Protein AF-A0A0D0BM46-F1 (afdb_monomer_lite)

InterPro domains:
  IPR040521 Kyakuja-Dileera-Zisupton transposase [PF18758] (2-58)

Structure (mmCIF, N/CA/C/O backbone):
data_AF-A0A0D0BM46-F1
#
_entry.id   AF-A0A0D0BM46-F1
#
loop_
_atom_site.group_PDB
_atom_site.id
_atom_site.type_symbol
_atom_site.label_atom_id
_atom_site.label_alt_id
_atom_site.label_comp_id
_atom_site.label_asym_id
_atom_site.label_entity_id
_atom_site.label_seq_id
_atom_site.pdbx_PDB_ins_code
_atom_site.Cartn_x
_atom_site.Cartn_y
_atom_site.Cartn_z
_atom_site.occupancy
_atom_site.B_iso_or_equiv
_atom_site.auth_seq_id
_atom_site.auth_comp_id
_atom_site.auth_asym_id
_atom_site.auth_atom_id
_atom_site.pdbx_PDB_model_num
ATOM 1 N N . MET A 1 1 ? 1.279 4.194 -10.636 1.00 89.06 1 MET A N 1
ATOM 2 C CA . MET A 1 1 ? 0.472 3.177 -9.926 1.00 89.06 1 MET A CA 1
ATOM 3 C C . MET A 1 1 ? -0.696 3.870 -9.245 1.00 89.06 1 MET A C 1
ATOM 5 O O . MET A 1 1 ? -0.637 5.080 -9.063 1.00 89.06 1 MET A O 1
ATOM 9 N N . SER A 1 2 ? -1.750 3.146 -8.886 1.00 91.88 2 SER A N 1
ATOM 10 C CA . SER A 1 2 ? -2.913 3.717 -8.202 1.00 91.88 2 SER A CA 1
ATOM 11 C C . SER A 1 2 ? -3.379 2.823 -7.060 1.00 91.88 2 SER A C 1
ATOM 13 O O . SER A 1 2 ? -3.405 1.603 -7.211 1.00 91.88 2 SER A O 1
ATOM 15 N N . LEU A 1 3 ? -3.799 3.441 -5.957 1.00 92.50 3 LEU A N 1
ATOM 16 C CA . LEU A 1 3 ? -4.550 2.794 -4.888 1.00 92.50 3 LEU A CA 1
ATOM 17 C C . LEU A 1 3 ? -6.042 2.963 -5.188 1.00 92.50 3 LEU A C 1
ATOM 19 O O . LEU A 1 3 ? -6.523 4.089 -5.328 1.00 92.50 3 LEU A O 1
ATOM 23 N N . LEU A 1 4 ? -6.766 1.854 -5.302 1.00 94.44 4 LEU A N 1
ATOM 24 C CA . LEU A 1 4 ? -8.193 1.846 -5.614 1.00 94.44 4 LEU A CA 1
ATOM 25 C C . LEU A 1 4 ? -9.001 1.441 -4.384 1.00 94.44 4 LEU A C 1
ATOM 27 O O . LEU A 1 4 ? -8.568 0.609 -3.587 1.00 94.44 4 LEU A O 1
ATOM 31 N N . CYS A 1 5 ? -10.205 1.986 -4.254 1.00 91.81 5 CYS A N 1
ATOM 32 C CA . CYS A 1 5 ? -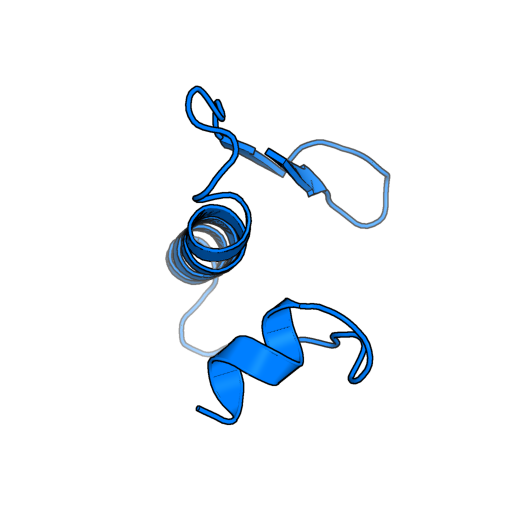11.179 1.461 -3.312 1.00 91.81 5 CYS A CA 1
ATOM 33 C C . CYS A 1 5 ? -11.834 0.187 -3.870 1.00 91.81 5 CYS A C 1
ATOM 35 O O . CYS A 1 5 ? -11.690 -0.173 -5.040 1.00 91.81 5 CYS A O 1
ATOM 37 N N . ARG A 1 6 ? -12.647 -0.468 -3.039 1.00 90.62 6 ARG A N 1
ATOM 38 C CA . ARG A 1 6 ? -13.356 -1.714 -3.392 1.00 90.62 6 ARG A CA 1
ATOM 39 C C . ARG A 1 6 ? -14.344 -1.554 -4.556 1.00 90.62 6 ARG A C 1
ATOM 41 O O . ARG A 1 6 ? -14.720 -2.542 -5.170 1.00 90.62 6 ARG A O 1
ATOM 48 N N . HIS A 1 7 ? -14.752 -0.322 -4.859 1.00 95.69 7 HIS A N 1
ATOM 49 C CA . HIS A 1 7 ? -15.648 0.020 -5.969 1.00 95.69 7 HIS A CA 1
ATOM 50 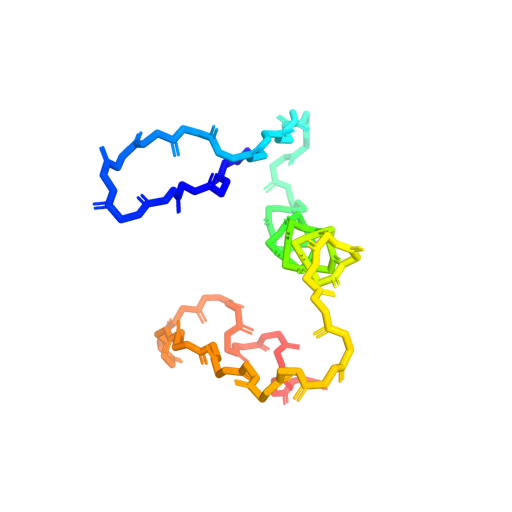C C . HIS A 1 7 ? -14.893 0.417 -7.252 1.00 95.69 7 HIS A C 1
ATOM 52 O O . HIS A 1 7 ? -15.505 0.919 -8.190 1.00 95.69 7 HIS A O 1
ATOM 58 N N . GLY A 1 8 ? -13.564 0.269 -7.283 1.00 91.94 8 GLY A N 1
ATOM 59 C CA . GLY A 1 8 ? -12.732 0.630 -8.435 1.00 91.94 8 GLY A CA 1
ATOM 60 C C . GLY A 1 8 ? -12.464 2.130 -8.588 1.00 91.94 8 GLY A C 1
ATOM 61 O O . GLY A 1 8 ? -11.858 2.535 -9.574 1.00 91.94 8 GLY A O 1
ATOM 62 N N . GLN A 1 9 ? -12.881 2.961 -7.627 1.00 95.19 9 GLN A N 1
ATOM 63 C CA . GLN A 1 9 ? -12.561 4.390 -7.636 1.00 95.19 9 GLN A CA 1
ATOM 64 C C . GLN A 1 9 ? -11.122 4.616 -7.176 1.00 95.19 9 GLN A C 1
ATOM 66 O O . GLN A 1 9 ? -10.666 3.988 -6.217 1.00 95.19 9 GLN A O 1
ATOM 71 N N . VAL A 1 10 ? -10.420 5.530 -7.843 1.00 95.12 10 VAL A N 1
ATOM 72 C CA . VAL A 1 10 ? -9.054 5.913 -7.476 1.00 95.12 10 VAL A CA 1
ATOM 73 C C . VAL A 1 10 ? -9.085 6.724 -6.186 1.00 95.12 10 VAL A C 1
ATOM 75 O O . VAL A 1 10 ? -9.758 7.747 -6.113 1.00 95.12 10 VAL A O 1
ATOM 78 N N . LEU A 1 11 ? -8.348 6.263 -5.178 1.00 93.81 11 LEU A N 1
ATOM 79 C CA . LEU A 1 11 ? -8.115 6.997 -3.933 1.00 93.81 11 LEU A CA 1
ATOM 80 C C . LEU A 1 11 ? -6.846 7.841 -4.045 1.00 93.81 11 LEU A C 1
ATOM 82 O O . LEU A 1 11 ? -6.862 9.034 -3.770 1.00 93.81 11 LEU A O 1
ATOM 86 N N . PHE A 1 12 ? -5.762 7.219 -4.511 1.00 94.75 12 PHE A N 1
ATOM 87 C CA . PHE A 1 12 ? -4.472 7.872 -4.701 1.00 94.75 12 PHE A CA 1
ATOM 88 C C . PHE A 1 12 ? -3.835 7.402 -6.000 1.00 94.75 12 PHE A C 1
ATOM 90 O O . PHE A 1 12 ? -3.981 6.244 -6.403 1.00 94.75 12 PHE A O 1
ATOM 97 N N . LEU A 1 13 ? -3.097 8.299 -6.645 1.00 93.12 13 LEU A N 1
ATOM 98 C CA . LEU A 1 13 ? -2.375 8.015 -7.873 1.00 93.12 13 LEU A CA 1
ATOM 99 C C . LEU A 1 13 ? -0.962 8.564 -7.761 1.00 93.12 13 LEU A C 1
ATOM 101 O O . LEU A 1 13 ? -0.751 9.686 -7.312 1.00 93.12 13 LEU A O 1
ATOM 105 N N . VAL A 1 14 ? -0.002 7.764 -8.203 1.00 89.06 14 VAL A N 1
ATOM 106 C CA . VAL A 1 14 ? 1.395 8.167 -8.290 1.00 89.06 14 VAL A CA 1
ATOM 107 C C . VAL A 1 14 ? 1.889 7.982 -9.710 1.00 89.06 14 VAL A C 1
ATOM 109 O O . VAL A 1 14 ? 1.710 6.920 -10.324 1.00 89.06 14 VAL A O 1
ATOM 112 N N . ASN A 1 15 ? 2.491 9.042 -10.238 1.00 87.31 15 ASN A N 1
ATOM 113 C CA . ASN A 1 15 ? 3.113 9.006 -11.545 1.00 87.31 15 ASN A CA 1
ATOM 114 C C . ASN A 1 15 ? 4.424 8.222 -11.446 1.00 87.31 15 ASN A C 1
ATOM 116 O O . ASN A 1 15 ? 5.282 8.562 -10.637 1.00 87.31 15 ASN A O 1
ATOM 120 N N . MET A 1 16 ? 4.560 7.168 -12.247 1.00 84.62 16 MET A N 1
ATOM 121 C CA . MET A 1 16 ? 5.776 6.354 -12.284 1.00 84.62 16 MET A CA 1
ATOM 122 C C . MET A 1 16 ? 6.559 6.752 -13.524 1.00 84.62 16 MET A C 1
ATOM 124 O O . MET A 1 16 ? 6.162 6.419 -14.638 1.00 84.62 16 MET A O 1
ATOM 128 N N . THR A 1 17 ? 7.640 7.499 -13.333 1.00 80.00 17 THR A N 1
ATOM 129 C CA . THR A 1 17 ? 8.511 7.958 -14.424 1.00 80.00 17 THR A CA 1
ATOM 130 C C . THR A 1 17 ? 9.710 7.031 -14.639 1.00 80.00 17 THR A C 1
ATOM 132 O O . THR A 1 17 ? 10.310 7.045 -15.711 1.00 80.00 17 THR A O 1
ATOM 135 N N . THR A 1 18 ? 10.027 6.182 -13.657 1.00 76.75 18 THR A N 1
ATOM 136 C CA . THR A 1 18 ? 11.158 5.246 -13.647 1.00 76.75 18 THR A CA 1
ATOM 137 C C . THR A 1 18 ? 10.656 3.794 -13.500 1.00 76.75 18 THR A C 1
ATOM 139 O O . THR A 1 18 ? 9.914 3.480 -12.568 1.00 76.75 18 THR A O 1
ATOM 142 N N . PRO A 1 19 ? 11.048 2.853 -14.384 1.00 65.25 19 PRO A N 1
ATOM 143 C CA . PRO A 1 19 ? 10.570 1.462 -14.318 1.00 65.25 19 PRO A CA 1
ATOM 144 C C . PRO A 1 19 ? 11.040 0.672 -13.082 1.00 65.25 19 PRO A C 1
ATOM 146 O O . PRO A 1 19 ? 10.418 -0.322 -12.713 1.00 65.25 19 PRO A O 1
ATOM 149 N N . GLY A 1 20 ? 12.153 1.078 -12.459 1.00 68.06 20 GLY A N 1
ATOM 150 C CA . GLY A 1 20 ? 12.810 0.326 -11.380 1.00 68.06 20 GLY A CA 1
ATOM 151 C C . GLY A 1 20 ? 12.199 0.499 -9.985 1.00 68.06 20 GLY A C 1
ATOM 152 O O . GLY A 1 20 ? 12.480 -0.305 -9.103 1.00 68.06 20 GLY A O 1
ATOM 153 N N . GLU A 1 21 ? 11.351 1.509 -9.775 1.00 69.44 21 GLU A N 1
ATOM 154 C CA . GLU A 1 21 ? 10.906 1.938 -8.435 1.00 69.44 21 GLU A CA 1
ATOM 155 C C . GLU A 1 21 ? 9.451 1.567 -8.125 1.00 69.44 21 GLU A C 1
ATOM 157 O O . GLU A 1 21 ? 8.886 1.986 -7.116 1.00 69.44 21 GLU A O 1
ATOM 162 N N . CYS A 1 22 ? 8.826 0.734 -8.960 1.00 70.38 22 CYS A N 1
ATOM 163 C CA . CYS A 1 22 ? 7.408 0.385 -8.838 1.00 70.38 22 CYS A CA 1
ATOM 164 C C . CYS A 1 22 ? 7.007 -0.118 -7.437 1.00 70.38 22 CYS A C 1
ATOM 166 O O . CYS A 1 22 ? 5.888 0.129 -6.999 1.00 70.38 22 CYS A O 1
ATOM 168 N N . GLN A 1 23 ? 7.907 -0.794 -6.717 1.00 73.94 23 GLN A N 1
ATOM 169 C CA . GLN A 1 23 ? 7.634 -1.293 -5.365 1.00 73.94 23 GLN A CA 1
ATOM 170 C C . GLN A 1 23 ? 7.672 -0.199 -4.299 1.00 73.94 23 GLN A C 1
ATOM 172 O O . GLN A 1 23 ? 6.847 -0.224 -3.390 1.00 73.94 23 GLN A O 1
ATOM 177 N N . HIS A 1 24 ? 8.584 0.772 -4.418 1.00 81.94 24 HIS A N 1
ATOM 178 C CA . HIS A 1 24 ? 8.657 1.908 -3.498 1.00 81.94 24 HIS A CA 1
ATOM 179 C C . HIS A 1 24 ? 7.313 2.639 -3.469 1.00 81.94 24 HIS A C 1
ATOM 181 O O . HIS A 1 24 ? 6.726 2.856 -2.412 1.00 81.94 24 HIS A O 1
ATOM 187 N N . TYR A 1 25 ? 6.754 2.866 -4.656 1.00 86.88 25 TYR A N 1
ATOM 188 C CA . TYR A 1 25 ? 5.455 3.496 -4.818 1.00 86.88 25 TYR A CA 1
ATOM 189 C C . TYR A 1 25 ? 4.293 2.720 -4.177 1.00 86.8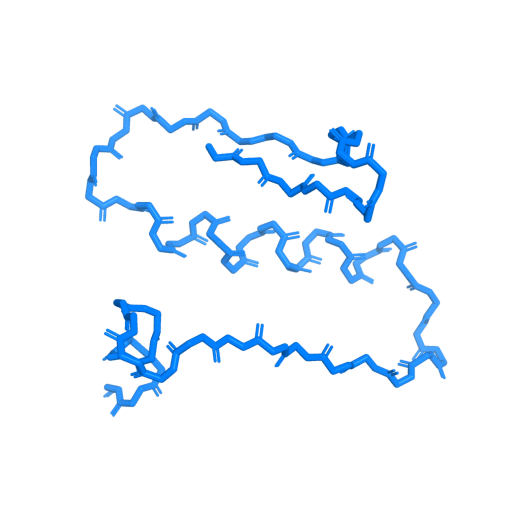8 25 TYR A C 1
ATOM 191 O O . TYR A 1 25 ? 3.274 3.331 -3.864 1.00 86.88 25 TYR A O 1
ATOM 199 N N . ALA A 1 26 ? 4.405 1.401 -3.968 1.00 86.12 26 ALA A N 1
ATOM 200 C CA . ALA A 1 26 ? 3.349 0.618 -3.316 1.00 86.12 26 ALA A CA 1
ATOM 201 C C . ALA A 1 26 ? 3.294 0.953 -1.828 1.00 86.12 26 ALA A C 1
ATOM 203 O O . ALA A 1 26 ? 2.221 1.249 -1.304 1.00 86.12 26 ALA A O 1
ATOM 204 N N . PHE A 1 27 ? 4.459 0.987 -1.181 1.00 88.00 27 PHE A N 1
ATOM 205 C CA . PHE A 1 27 ? 4.579 1.395 0.213 1.00 88.00 27 PHE A CA 1
ATOM 206 C C . PHE A 1 27 ? 4.215 2.867 0.402 1.00 88.00 27 PHE A C 1
ATOM 208 O O . PHE A 1 27 ? 3.438 3.166 1.300 1.00 88.00 27 PHE A O 1
ATOM 215 N N . SER A 1 28 ? 4.650 3.771 -0.484 1.00 90.31 28 SER A N 1
ATOM 216 C CA . SER A 1 28 ? 4.275 5.191 -0.391 1.00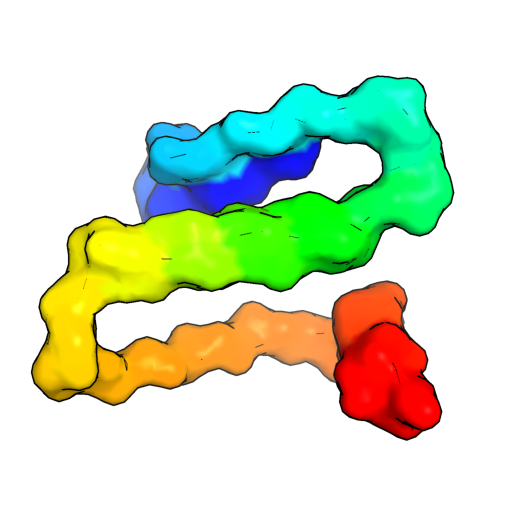 90.31 28 SER A CA 1
ATOM 217 C C . SER A 1 28 ? 2.760 5.410 -0.453 1.00 90.31 28 SER A C 1
ATOM 219 O O . SER A 1 28 ? 2.227 6.240 0.277 1.00 90.31 28 SER A O 1
ATOM 221 N N . LEU A 1 29 ? 2.041 4.659 -1.299 1.00 92.19 29 LEU A N 1
ATOM 222 C CA . LEU A 1 29 ? 0.576 4.743 -1.377 1.00 92.19 29 LEU A CA 1
ATOM 223 C C . LEU A 1 29 ? -0.111 4.190 -0.118 1.00 92.19 29 LEU A C 1
ATOM 225 O O . LEU A 1 29 ? -1.147 4.713 0.289 1.00 92.19 29 LEU A O 1
ATOM 229 N N . ILE A 1 30 ? 0.452 3.145 0.494 1.00 91.00 30 ILE A N 1
ATOM 230 C CA . ILE A 1 30 ? -0.035 2.584 1.762 1.00 91.00 30 ILE A CA 1
ATOM 231 C C . ILE A 1 30 ? 0.194 3.571 2.913 1.00 91.00 30 ILE A C 1
ATOM 233 O O . ILE A 1 30 ? -0.717 3.817 3.700 1.00 91.00 30 ILE A O 1
ATOM 237 N N . GLU A 1 31 ? 1.387 4.159 3.004 1.00 91.38 31 GLU A N 1
ATOM 238 C CA . GLU A 1 31 ? 1.698 5.173 4.013 1.00 91.38 31 GLU A CA 1
ATOM 239 C C . GLU A 1 31 ? 0.789 6.391 3.876 1.00 91.38 31 GLU A C 1
ATOM 241 O O . GLU A 1 31 ? 0.280 6.895 4.875 1.00 91.38 31 GLU A O 1
ATOM 246 N N . GLU A 1 32 ? 0.549 6.847 2.644 1.00 93.38 32 GLU A N 1
ATOM 247 C CA . GLU A 1 32 ? -0.367 7.954 2.403 1.00 93.38 32 GLU A CA 1
ATOM 248 C C . GLU A 1 32 ? -1.777 7.602 2.878 1.00 93.38 32 GLU A C 1
ATOM 250 O O . GLU A 1 32 ? -2.366 8.373 3.628 1.00 93.38 32 GLU A O 1
ATOM 255 N N . LEU A 1 33 ? -2.283 6.403 2.566 1.00 92.69 33 LEU A N 1
ATOM 256 C CA . LEU A 1 33 ? -3.573 5.935 3.077 1.00 92.69 33 LEU A CA 1
ATOM 257 C C . LEU A 1 33 ? -3.650 6.005 4.611 1.00 92.69 33 LEU A C 1
ATOM 259 O O . LEU A 1 33 ? -4.659 6.463 5.144 1.00 92.69 33 LEU A O 1
ATOM 263 N N . PHE A 1 34 ? -2.602 5.590 5.325 1.00 91.81 34 PHE A N 1
ATOM 264 C CA . PHE A 1 34 ? -2.588 5.612 6.790 1.00 91.81 34 PHE A CA 1
ATOM 265 C C . PHE A 1 34 ? -2.649 7.018 7.386 1.00 91.81 34 PHE A C 1
ATOM 267 O O . PHE A 1 34 ? -3.254 7.185 8.441 1.00 91.81 34 PHE A O 1
ATOM 274 N N . LYS A 1 35 ? -2.114 8.041 6.709 1.00 92.81 35 LYS A N 1
ATOM 275 C CA . LYS A 1 35 ? -2.238 9.439 7.166 1.00 92.81 35 LYS A CA 1
ATOM 276 C C . LYS A 1 35 ? -3.680 9.948 7.140 1.00 92.81 35 LYS A C 1
ATOM 278 O O . LYS A 1 35 ? -4.014 10.853 7.899 1.00 92.81 35 LYS A O 1
ATOM 283 N N . HIS A 1 36 ? -4.524 9.377 6.279 1.00 92.75 36 HIS A N 1
ATOM 284 C CA . HIS A 1 36 ? -5.936 9.756 6.130 1.00 92.75 36 HIS A CA 1
ATOM 285 C C . HIS A 1 36 ? -6.891 8.860 6.929 1.00 92.75 36 HIS A C 1
ATOM 287 O O . HIS A 1 36 ? -8.103 9.075 6.896 1.00 92.75 36 HIS A O 1
ATOM 293 N N . LEU A 1 37 ? -6.375 7.858 7.648 1.00 92.06 37 LEU A N 1
ATOM 294 C CA . LEU A 1 37 ? -7.173 6.976 8.496 1.00 92.06 37 LEU A CA 1
ATOM 295 C C . LEU A 1 37 ? -7.004 7.336 9.980 1.00 92.06 37 LEU A C 1
ATOM 297 O O . LEU A 1 37 ? -5.928 7.763 10.398 1.00 92.06 37 LEU A O 1
ATOM 301 N N . PRO A 1 38 ? -8.048 7.158 10.811 1.00 94.31 38 PRO A N 1
ATOM 302 C CA . PRO A 1 38 ? -7.930 7.371 12.247 1.00 94.31 38 PRO A CA 1
ATOM 303 C C . PRO A 1 38 ? -6.877 6.446 12.865 1.00 94.31 38 PRO A C 1
ATOM 305 O O . PRO A 1 38 ? -6.878 5.240 12.623 1.00 94.31 38 PRO A O 1
ATOM 308 N N . SER A 1 39 ? -6.034 6.990 13.741 1.00 89.31 39 SER A N 1
ATOM 309 C CA . SER A 1 39 ? -4.979 6.233 14.433 1.00 89.31 39 SER A CA 1
ATOM 310 C C . SER A 1 39 ? -5.505 5.142 15.373 1.00 89.31 39 SER A C 1
ATOM 312 O O . SER A 1 39 ? -4.758 4.251 15.765 1.00 89.31 39 SER A O 1
ATOM 314 N N . SER A 1 40 ? -6.788 5.195 15.735 1.00 94.00 40 SER A N 1
ATOM 315 C CA . SER A 1 40 ? -7.455 4.179 16.550 1.00 94.00 40 SER A CA 1
ATOM 316 C C . SER A 1 40 ? -7.827 2.915 15.770 1.00 94.00 40 SER A C 1
ATOM 318 O O . SER A 1 40 ? -8.276 1.941 16.374 1.00 94.00 40 SER A O 1
ATOM 320 N N . TYR A 1 41 ? -7.688 2.913 14.442 1.00 92.38 41 TYR A N 1
ATOM 321 C CA . TYR A 1 41 ? -8.084 1.780 13.615 1.00 92.38 41 TYR A CA 1
ATOM 322 C C . TYR A 1 41 ? -6.966 0.743 13.552 1.00 92.38 41 TYR A C 1
ATOM 324 O O . TYR A 1 41 ? -5.814 1.054 13.263 1.00 92.38 41 TYR A O 1
ATOM 332 N N . THR A 1 42 ? -7.317 -0.524 13.756 1.00 89.94 42 THR A N 1
ATOM 333 C CA . THR A 1 42 ? -6.427 -1.637 13.418 1.00 89.94 42 THR A CA 1
ATOM 334 C C . THR A 1 42 ? -6.594 -1.961 11.940 1.00 89.94 42 THR A C 1
ATOM 336 O O . THR A 1 42 ? -7.681 -2.339 11.505 1.00 89.94 42 THR A O 1
ATOM 339 N N . ILE A 1 43 ? -5.524 -1.802 11.164 1.00 88.81 43 ILE A N 1
ATOM 340 C CA . ILE A 1 43 ? -5.547 -2.005 9.714 1.00 88.81 43 ILE A CA 1
ATOM 341 C C . ILE A 1 43 ? -4.675 -3.210 9.360 1.00 88.81 43 ILE A C 1
ATOM 343 O O . ILE A 1 43 ? -3.526 -3.299 9.785 1.00 88.81 43 ILE A O 1
ATOM 347 N N . GLY A 1 44 ? -5.231 -4.135 8.576 1.00 88.38 44 GLY A N 1
ATOM 348 C CA . GLY A 1 44 ? -4.509 -5.271 8.006 1.00 88.38 44 GLY A CA 1
ATOM 349 C C . GLY A 1 44 ? -4.334 -5.109 6.499 1.00 88.38 44 GLY A C 1
ATOM 350 O O . GLY A 1 44 ? -5.263 -4.687 5.809 1.00 88.38 44 GLY A O 1
ATOM 351 N N . ILE A 1 45 ? -3.157 -5.467 5.985 1.00 86.00 45 ILE A N 1
ATOM 352 C CA . ILE A 1 45 ? -2.859 -5.467 4.549 1.00 86.00 45 ILE A CA 1
ATOM 353 C C . ILE A 1 45 ? -2.679 -6.908 4.096 1.00 86.00 45 ILE A C 1
ATOM 355 O O . ILE A 1 45 ? -1.819 -7.626 4.601 1.00 86.00 45 ILE A O 1
ATOM 359 N N . LEU A 1 46 ? -3.486 -7.317 3.120 1.00 86.75 46 LEU A N 1
ATOM 360 C CA . LEU A 1 46 ? -3.310 -8.585 2.427 1.00 86.75 46 LEU A CA 1
ATOM 361 C C . LEU A 1 46 ? -2.463 -8.343 1.179 1.00 86.75 46 LEU A C 1
ATOM 363 O O . LEU A 1 46 ? -2.797 -7.496 0.351 1.00 86.75 46 LEU A O 1
ATOM 367 N N . TYR A 1 47 ? -1.379 -9.099 1.043 1.00 83.62 47 TYR A N 1
ATOM 368 C CA . TYR A 1 47 ? -0.526 -9.097 -0.140 1.00 83.62 47 TYR A CA 1
ATOM 369 C C . TYR A 1 47 ? -0.257 -10.532 -0.594 1.00 83.62 47 TYR A C 1
ATOM 371 O O . TYR A 1 47 ? -0.420 -11.488 0.165 1.00 83.62 47 TYR A O 1
ATOM 379 N N . ASN A 1 48 ? 0.115 -10.695 -1.863 1.00 81.19 48 ASN A N 1
ATOM 380 C CA . ASN A 1 48 ? 0.475 -12.002 -2.398 1.00 81.19 48 ASN A CA 1
ATOM 381 C C . ASN A 1 48 ? 1.930 -12.327 -2.036 1.00 81.19 48 ASN A C 1
ATOM 383 O O . ASN A 1 48 ? 2.832 -11.625 -2.479 1.00 81.19 48 ASN A O 1
ATOM 387 N N . ILE A 1 49 ? 2.152 -13.422 -1.309 1.00 77.75 49 ILE A N 1
ATOM 388 C CA . ILE A 1 49 ? 3.484 -13.904 -0.907 1.00 77.75 49 ILE A CA 1
ATOM 389 C C . ILE A 1 49 ? 4.412 -14.199 -2.102 1.00 77.75 49 ILE A C 1
ATOM 391 O O . ILE A 1 49 ? 5.625 -14.194 -1.985 1.00 77.75 49 ILE A O 1
ATOM 395 N N . VAL A 1 50 ? 3.865 -14.442 -3.296 1.00 78.44 50 VAL A N 1
ATOM 396 C CA . VAL A 1 50 ? 4.670 -14.727 -4.497 1.00 78.44 50 VAL A CA 1
ATOM 397 C C . VAL A 1 50 ? 5.053 -13.442 -5.249 1.00 78.44 50 VAL A C 1
ATOM 399 O O . VAL A 1 50 ? 5.798 -13.492 -6.229 1.00 78.44 50 VA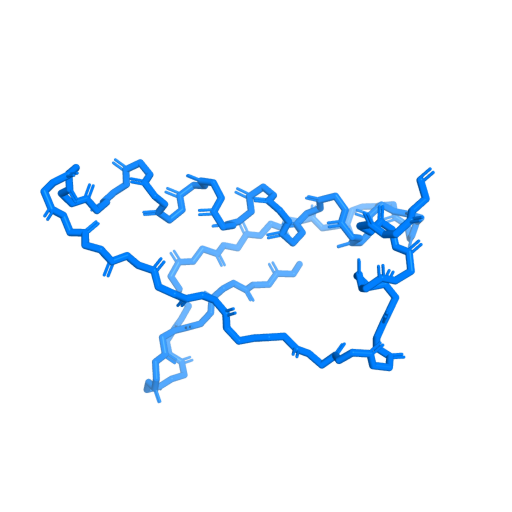L A O 1
ATOM 402 N N . CYS A 1 51 ? 4.552 -12.272 -4.837 1.00 76.88 51 CYS A N 1
ATOM 403 C CA . CYS A 1 51 ? 4.829 -11.027 -5.546 1.00 76.88 51 CYS A CA 1
ATOM 404 C C . CYS A 1 51 ? 6.181 -10.423 -5.156 1.00 76.88 51 CYS A C 1
ATOM 406 O O . CYS A 1 51 ? 6.797 -10.757 -4.147 1.00 76.88 51 CYS A O 1
ATOM 408 N N . THR A 1 52 ? 6.652 -9.480 -5.968 1.00 71.19 52 THR A N 1
ATOM 409 C CA . THR A 1 52 ? 7.944 -8.824 -5.749 1.00 71.19 52 THR A CA 1
ATOM 410 C C . THR A 1 52 ? 8.006 -8.020 -4.446 1.00 71.19 52 THR A C 1
ATOM 412 O O . THR A 1 52 ? 9.098 -7.703 -3.994 1.00 71.19 52 THR A O 1
ATOM 415 N N . LEU A 1 53 ? 6.853 -7.710 -3.846 1.00 76.12 53 LEU A N 1
ATOM 416 C CA . LEU A 1 53 ? 6.739 -6.992 -2.579 1.00 76.12 53 LEU A CA 1
ATOM 417 C C . LEU A 1 53 ? 7.155 -7.882 -1.396 1.00 76.12 53 LEU A C 1
ATOM 419 O O . LEU A 1 53 ? 7.912 -7.426 -0.547 1.00 76.12 53 LEU A O 1
ATOM 423 N N . ASP A 1 54 ? 6.769 -9.164 -1.405 1.00 79.00 54 ASP A N 1
ATOM 424 C CA . ASP A 1 54 ? 7.200 -10.157 -0.408 1.00 79.00 54 ASP A CA 1
ATOM 425 C C . ASP A 1 54 ? 8.729 -10.288 -0.373 1.00 79.00 54 ASP A C 1
ATOM 427 O O . ASP A 1 54 ? 9.362 -10.076 0.660 1.00 79.00 54 ASP A O 1
ATOM 431 N N . ARG A 1 55 ? 9.340 -10.470 -1.552 1.00 75.31 55 ARG A N 1
ATOM 432 C CA . ARG A 1 55 ? 10.803 -10.567 -1.710 1.00 75.31 55 ARG A CA 1
ATOM 433 C C . ARG A 1 55 ? 11.569 -9.348 -1.198 1.00 75.31 55 ARG A C 1
ATOM 435 O O . ARG A 1 55 ? 12.758 -9.475 -0.922 1.00 75.31 55 ARG A O 1
ATOM 442 N N . SER A 1 56 ? 10.925 -8.188 -1.131 1.00 73.38 56 SER A N 1
ATOM 443 C CA . SER A 1 56 ? 11.525 -6.957 -0.615 1.00 73.38 56 SER A CA 1
ATOM 444 C C . SER A 1 56 ? 11.302 -6.775 0.881 1.00 73.38 56 SER A C 1
ATOM 446 O O . SER A 1 56 ? 12.102 -6.102 1.516 1.00 73.38 56 SER A O 1
ATOM 448 N N . CYS A 1 57 ? 10.269 -7.393 1.458 1.00 73.25 57 CYS A N 1
ATOM 449 C CA . CYS A 1 57 ? 10.062 -7.437 2.906 1.00 73.25 57 CYS A CA 1
ATOM 450 C C . CYS A 1 57 ? 10.937 -8.489 3.603 1.00 73.25 57 CYS A C 1
ATOM 452 O O . CYS A 1 57 ? 11.256 -8.327 4.776 1.00 73.25 57 CYS A O 1
ATOM 454 N N . THR A 1 58 ? 11.298 -9.577 2.916 1.00 75.25 58 THR A N 1
ATOM 455 C CA . THR A 1 58 ? 12.123 -10.666 3.481 1.00 75.25 58 THR A CA 1
ATOM 456 C C . THR A 1 58 ? 13.634 -10.422 3.366 1.00 75.25 58 THR A C 1
ATOM 458 O O . THR A 1 58 ? 14.422 -11.260 3.801 1.00 75.25 58 THR A O 1
ATOM 461 N N . LYS A 1 59 ? 14.058 -9.321 2.743 1.00 55.47 59 LYS A N 1
ATOM 462 C CA . LYS A 1 59 ? 15.468 -9.009 2.487 1.00 55.47 59 LYS A CA 1
ATOM 463 C C . LYS A 1 59 ? 16.041 -8.093 3.557 1.00 55.47 59 LYS A C 1
ATOM 465 O O . LYS A 1 59 ? 17.208 -8.332 3.932 1.00 55.47 59 LYS A O 1
#

Organism: NCBI:txid944289

Secondary structure (DSSP, 8-state):
-EEE-TTS-EEEE-----GGGTTHHHHHHHHHHHHTS-TT--------TTSHHHHHH--

pLDDT: mean 85.17, std 9.12, range [55.47, 95.69]

Foldseek 3Di:
DFDADPVRHTPDDDDDPDPPCVLVVVVVNVVVVVVVDDPPDDDDDDDDCPDPNVVVVVD

Radius of gyration: 12.62 Å; chains: 1; bounding box: 31×24×31 Å

Sequence (59 aa):
MSLLCRHGQVLFLVNMTTPGECQHYAFSLIEELFKHLP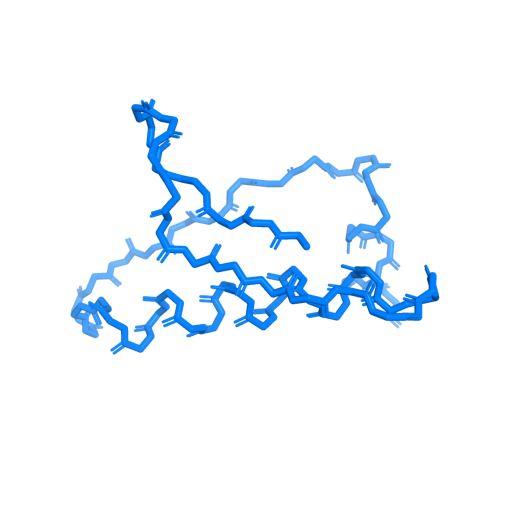SSYTIGILYNIVCTLDRSCTK